Protein AF-A0A2E5ZZT1-F1 (afdb_monomer_lite)

Structure (mmCIF, N/CA/C/O backbone):
data_AF-A0A2E5ZZT1-F1
#
_entry.id   AF-A0A2E5ZZT1-F1
#
loop_
_atom_site.group_PDB
_atom_site.id
_atom_site.type_symbol
_atom_site.label_atom_id
_atom_site.label_alt_id
_atom_site.label_comp_id
_atom_site.label_asym_id
_atom_site.label_entity_id
_atom_site.label_seq_id
_atom_site.pdbx_PDB_ins_code
_atom_site.Cartn_x
_atom_site.Cartn_y
_atom_site.Cartn_z
_atom_site.occupancy
_atom_site.B_iso_or_equiv
_atom_site.auth_seq_id
_atom_site.auth_comp_id
_atom_site.auth_asym_id
_atom_site.auth_atom_id
_atom_site.pdbx_PDB_model_num
ATOM 1 N N . MET A 1 1 ? -58.941 -32.895 62.575 1.00 42.31 1 MET A N 1
ATOM 2 C CA . MET A 1 1 ? -57.736 -33.586 62.075 1.00 42.31 1 MET A CA 1
ATOM 3 C C . MET A 1 1 ? -56.639 -32.541 61.921 1.00 42.31 1 MET A C 1
ATOM 5 O O . MET A 1 1 ? -56.735 -31.670 61.071 1.00 42.31 1 MET A O 1
ATOM 9 N N . THR A 1 2 ? -55.722 -32.555 62.885 1.00 38.22 2 THR A N 1
ATOM 10 C CA . THR A 1 2 ? -54.496 -31.753 63.082 1.00 38.22 2 THR A CA 1
ATOM 11 C C . THR A 1 2 ? -53.535 -31.893 61.889 1.00 38.22 2 THR A C 1
ATOM 13 O O . THR A 1 2 ? -53.423 -32.983 61.351 1.00 38.22 2 THR A O 1
ATOM 16 N N . SER A 1 3 ? -52.823 -30.868 61.413 1.00 36.00 3 SER A N 1
ATOM 17 C CA . SER A 1 3 ? -51.722 -30.228 62.137 1.00 36.00 3 SER A CA 1
ATOM 18 C C . SER A 1 3 ? -51.321 -28.895 61.487 1.00 36.00 3 SER A C 1
ATOM 20 O O . SER A 1 3 ? -50.987 -28.839 60.307 1.00 36.00 3 SER A O 1
ATOM 22 N N . ALA A 1 4 ? -51.324 -27.836 62.292 1.00 43.25 4 ALA A N 1
ATOM 23 C CA . ALA A 1 4 ? -50.533 -26.637 62.079 1.00 43.25 4 ALA A CA 1
ATOM 24 C C . ALA A 1 4 ? -49.360 -26.682 63.065 1.00 43.25 4 ALA A C 1
ATOM 26 O O . ALA A 1 4 ? -49.554 -27.131 64.196 1.00 43.25 4 ALA A O 1
ATOM 27 N N . ARG A 1 5 ? -48.231 -26.088 62.653 1.00 48.91 5 ARG A N 1
ATOM 28 C CA . ARG A 1 5 ? -47.072 -25.614 63.439 1.00 48.91 5 ARG A CA 1
ATOM 29 C C . ARG A 1 5 ? -45.764 -26.362 63.179 1.00 48.91 5 ARG A C 1
ATOM 31 O O . ARG A 1 5 ? -45.709 -27.584 63.217 1.00 48.91 5 ARG A O 1
ATOM 38 N N . THR A 1 6 ? -44.715 -25.541 63.063 1.00 42.75 6 THR A N 1
ATOM 39 C CA . THR A 1 6 ? -43.285 -25.883 63.139 1.00 42.75 6 THR A CA 1
ATOM 40 C C . THR A 1 6 ? -42.759 -26.439 61.816 1.00 42.75 6 THR A C 1
ATOM 42 O O . THR A 1 6 ? -42.923 -27.608 61.521 1.00 42.75 6 THR A O 1
ATOM 45 N N . ILE A 1 7 ? -42.192 -25.633 60.919 1.00 49.12 7 ILE A N 1
ATOM 46 C CA . ILE A 1 7 ? -40.823 -25.117 61.036 1.00 49.12 7 ILE A CA 1
ATOM 47 C C . ILE A 1 7 ? -40.779 -23.707 60.430 1.00 49.12 7 ILE A C 1
ATOM 49 O O . ILE A 1 7 ? -40.735 -23.515 59.218 1.00 49.12 7 ILE A O 1
ATOM 53 N N . ALA A 1 8 ? -40.817 -22.705 61.305 1.00 45.03 8 ALA A N 1
ATOM 54 C CA . ALA A 1 8 ? -40.094 -21.472 61.050 1.00 45.03 8 ALA A CA 1
ATOM 55 C C . ALA A 1 8 ? -38.591 -21.772 61.193 1.00 45.03 8 ALA A C 1
ATOM 57 O O . ALA A 1 8 ? -38.226 -22.680 61.939 1.00 45.03 8 ALA A O 1
ATOM 58 N N . LEU A 1 9 ? -37.757 -20.933 60.575 1.00 48.47 9 LEU A N 1
ATOM 59 C CA . LEU A 1 9 ? -36.314 -20.797 60.816 1.00 48.47 9 LEU A CA 1
ATOM 60 C C . LEU A 1 9 ? -35.367 -21.703 59.995 1.00 48.47 9 LEU A C 1
ATOM 62 O O . LEU A 1 9 ? -34.734 -22.608 60.520 1.00 48.47 9 LEU A O 1
ATOM 66 N N . CYS A 1 10 ? -35.145 -21.342 58.728 1.00 37.38 10 CYS A N 1
ATOM 67 C CA . CYS A 1 10 ? -33.820 -21.466 58.111 1.00 37.38 10 CYS A CA 1
ATOM 68 C C . CYS A 1 10 ? -33.544 -20.223 57.254 1.00 37.38 10 CYS A C 1
ATOM 70 O O . CYS A 1 10 ? -34.021 -20.100 56.135 1.00 37.38 10 CYS A O 1
ATOM 72 N N . CYS A 1 11 ? -32.781 -19.309 57.851 1.00 37.28 11 CYS A N 1
ATOM 73 C CA . CYS A 1 11 ? -31.820 -18.425 57.197 1.00 37.28 11 CYS A CA 1
ATOM 74 C C . CYS A 1 11 ? -32.332 -17.505 56.079 1.00 37.28 11 CYS A C 1
ATOM 76 O O . CYS A 1 11 ? -32.390 -17.849 54.904 1.00 37.28 11 CYS A O 1
ATOM 78 N N . ALA A 1 12 ? -32.548 -16.252 56.478 1.00 51.75 12 ALA A N 1
ATOM 79 C CA . ALA A 1 12 ? -32.344 -15.089 55.634 1.00 51.75 12 ALA A CA 1
ATOM 80 C C . ALA A 1 12 ? -31.050 -15.214 54.810 1.00 51.75 12 ALA A C 1
ATOM 82 O O . ALA A 1 12 ? -29.955 -15.231 55.370 1.00 51.75 12 ALA A O 1
ATOM 83 N N . ALA A 1 13 ? -31.180 -15.250 53.488 1.00 48.78 13 ALA A N 1
ATOM 84 C CA . ALA A 1 13 ? -30.123 -14.859 52.573 1.00 48.78 13 ALA A CA 1
ATOM 85 C C . ALA A 1 13 ? -30.766 -14.373 51.268 1.00 48.78 13 ALA A C 1
ATOM 87 O O . ALA A 1 13 ? -31.400 -15.155 50.574 1.00 48.78 13 ALA A O 1
ATOM 88 N N . LEU A 1 14 ? -30.643 -13.061 51.035 1.00 52.34 14 LEU A N 1
ATOM 89 C CA . LEU A 1 14 ? -30.553 -12.349 49.753 1.00 52.34 14 LEU A CA 1
ATOM 90 C C . LEU A 1 14 ? -31.263 -13.011 48.550 1.00 52.34 14 LEU A C 1
ATOM 92 O O . LEU A 1 14 ? -30.878 -14.079 48.100 1.00 52.34 14 LEU A O 1
ATOM 96 N N . LEU A 1 15 ? -32.246 -12.370 47.916 1.00 48.34 15 LEU A N 1
ATOM 97 C CA . LEU A 1 15 ? -31.964 -11.366 46.883 1.00 48.34 15 LEU A CA 1
ATOM 98 C C . LEU A 1 15 ? -33.205 -10.490 46.641 1.00 48.34 15 LEU A C 1
ATOM 100 O O . LEU A 1 15 ? -34.186 -10.918 46.037 1.00 48.34 15 LEU A O 1
ATOM 104 N N . ILE A 1 16 ? -33.140 -9.242 47.100 1.00 56.09 16 ILE A N 1
ATOM 105 C CA . ILE A 1 16 ? -33.965 -8.151 46.578 1.00 56.09 16 ILE A CA 1
ATOM 106 C C . ILE A 1 16 ? -33.194 -7.555 45.395 1.00 56.09 16 ILE A C 1
ATOM 108 O O . ILE A 1 16 ? -31.991 -7.341 45.508 1.00 56.09 16 ILE A O 1
ATOM 112 N N . ALA A 1 17 ? -33.924 -7.236 44.327 1.00 53.47 17 ALA A N 1
ATOM 113 C CA . ALA A 1 17 ? -33.558 -6.324 43.243 1.00 53.47 17 ALA A CA 1
ATOM 114 C C . ALA A 1 17 ? -32.390 -6.720 42.323 1.00 53.47 17 ALA A C 1
ATOM 116 O O . ALA A 1 17 ? -31.223 -6.519 42.636 1.00 53.47 17 ALA A O 1
ATOM 117 N N . ALA A 1 18 ? -32.741 -7.062 41.084 1.00 47.19 18 ALA A N 1
ATOM 118 C CA . ALA A 1 18 ? -32.188 -6.344 39.942 1.00 47.19 18 ALA A CA 1
ATOM 119 C C . ALA A 1 18 ? -33.158 -6.457 38.762 1.00 47.19 18 ALA A C 1
ATOM 121 O O . ALA A 1 18 ? -33.289 -7.505 38.136 1.00 47.19 18 ALA A O 1
ATOM 122 N N . CYS A 1 19 ? -33.846 -5.354 38.480 1.00 49.44 19 CYS A N 1
ATOM 123 C CA . CYS A 1 19 ? -34.331 -5.051 37.146 1.00 49.44 19 CYS A CA 1
ATOM 124 C C . CYS A 1 19 ? -33.143 -5.187 36.182 1.00 49.44 19 CYS A C 1
ATOM 126 O O . CYS A 1 19 ? -32.172 -4.443 36.303 1.00 49.44 19 CYS A O 1
ATOM 128 N N . GLY A 1 20 ? -33.201 -6.154 35.275 1.00 41.69 20 GLY A N 1
ATOM 129 C CA . GLY A 1 20 ? -32.223 -6.338 34.210 1.00 41.69 20 GLY A CA 1
ATOM 130 C C . GLY A 1 20 ? -32.931 -6.205 32.874 1.00 41.69 20 GLY A C 1
ATOM 131 O O . GLY A 1 20 ? -33.358 -7.204 32.320 1.00 41.69 20 GLY A O 1
ATOM 132 N N . SER A 1 21 ? -33.115 -4.954 32.461 1.00 47.31 21 SER A N 1
ATOM 133 C CA . SER A 1 21 ? -33.320 -4.460 31.096 1.00 47.31 21 SER A CA 1
ATOM 134 C C . SER A 1 21 ? -33.990 -5.408 30.089 1.00 47.31 21 SER A C 1
ATOM 136 O O . SER A 1 21 ? -33.317 -6.197 29.429 1.00 47.31 21 SER A O 1
ATOM 138 N N . ASP A 1 22 ? -35.287 -5.207 29.845 1.00 45.16 22 ASP A N 1
ATOM 139 C CA . ASP A 1 22 ? -35.814 -5.337 28.485 1.00 45.16 22 ASP A CA 1
ATOM 140 C C . ASP A 1 22 ? -35.052 -4.324 27.616 1.00 45.16 22 ASP A C 1
ATOM 142 O O . ASP A 1 22 ? -35.397 -3.141 27.549 1.00 45.16 22 ASP A O 1
ATOM 146 N N . GLU A 1 23 ? -33.939 -4.754 27.022 1.00 50.62 23 GLU A N 1
ATOM 147 C CA . GLU A 1 23 ? -33.249 -3.991 25.992 1.00 50.62 23 GLU A CA 1
ATOM 148 C C . GLU A 1 23 ? -34.164 -3.990 24.770 1.00 50.62 23 GLU A C 1
ATOM 150 O O . GLU A 1 23 ? -34.151 -4.897 23.938 1.00 50.62 23 GLU A O 1
ATOM 155 N N . ALA A 1 24 ? -35.039 -2.986 24.711 1.00 51.22 24 ALA A 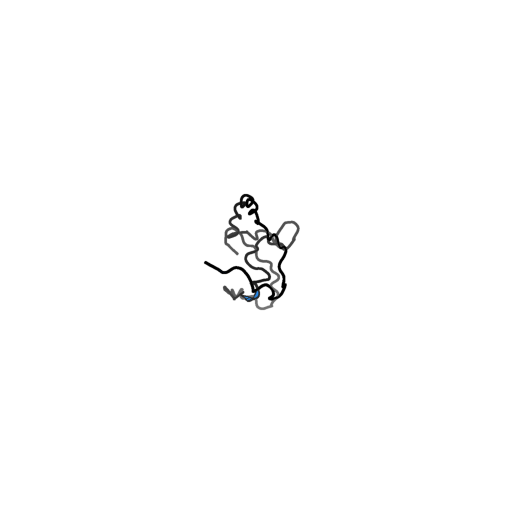N 1
ATOM 156 C CA . ALA A 1 24 ? -35.754 -2.641 23.503 1.00 51.22 24 ALA A CA 1
ATOM 157 C C . ALA A 1 24 ? -34.698 -2.432 22.415 1.00 51.22 24 ALA A C 1
ATOM 159 O O . ALA A 1 24 ? -33.987 -1.425 22.418 1.00 51.22 24 ALA A O 1
ATOM 160 N N . ALA A 1 25 ? -34.565 -3.426 21.535 1.00 56.47 25 ALA A N 1
ATOM 161 C CA . ALA A 1 25 ? -33.686 -3.375 20.386 1.00 56.47 25 ALA A CA 1
ATOM 162 C C . ALA A 1 25 ? -33.933 -2.049 19.664 1.00 56.47 25 ALA A C 1
ATOM 164 O O . ALA A 1 25 ? -35.030 -1.796 19.158 1.00 56.47 25 ALA A O 1
ATOM 165 N N . SER A 1 26 ? -32.923 -1.178 19.684 1.00 58.88 26 SER A N 1
ATOM 166 C CA . SER A 1 26 ? -32.955 0.074 18.941 1.00 58.88 26 SER A CA 1
ATOM 167 C C . SER A 1 26 ? -33.287 -0.265 17.487 1.00 58.88 26 SER A C 1
ATOM 169 O O . SER A 1 26 ? -32.664 -1.187 16.946 1.00 58.88 26 SER A O 1
ATOM 171 N N . PRO A 1 27 ? -34.263 0.399 16.840 1.00 56.75 27 PRO A N 1
ATOM 172 C CA . PRO A 1 27 ? -34.509 0.162 15.429 1.00 56.75 27 PRO A CA 1
ATOM 173 C C . PRO A 1 27 ? -33.206 0.463 14.695 1.00 56.75 27 PRO A C 1
ATOM 175 O O . PRO A 1 27 ? -32.736 1.603 14.693 1.00 56.75 27 PRO A O 1
ATOM 178 N N . ALA A 1 28 ? -32.593 -0.582 14.132 1.00 64.25 28 ALA A N 1
ATOM 179 C CA . ALA A 1 28 ? -31.400 -0.444 13.323 1.00 64.25 28 ALA A CA 1
ATOM 180 C C . ALA A 1 28 ? -31.696 0.621 12.266 1.00 64.25 28 ALA A C 1
ATOM 182 O O . ALA A 1 28 ? -32.660 0.500 11.503 1.00 64.25 28 ALA A O 1
ATOM 183 N N . ALA A 1 29 ? -30.901 1.693 12.273 1.00 66.31 29 ALA A N 1
ATOM 184 C CA . ALA A 1 29 ? -30.938 2.686 11.215 1.00 66.31 29 ALA A CA 1
ATOM 185 C C . ALA A 1 29 ? -30.856 1.953 9.865 1.00 66.31 29 ALA A C 1
ATOM 187 O O . ALA A 1 29 ? -30.179 0.921 9.790 1.00 66.31 29 ALA A O 1
ATOM 188 N N . PRO A 1 30 ? -31.541 2.436 8.811 1.00 60.66 30 PRO A N 1
ATOM 189 C CA . PRO A 1 30 ? -31.444 1.812 7.501 1.00 60.66 30 PRO A CA 1
ATOM 190 C C . PRO A 1 30 ? -29.964 1.675 7.151 1.00 60.66 30 PRO A C 1
ATOM 192 O O . PRO A 1 30 ? -29.245 2.674 7.104 1.00 60.66 30 PRO A O 1
ATOM 195 N N . ALA A 1 31 ? -29.506 0.433 6.981 1.00 62.88 31 ALA A N 1
ATOM 196 C CA . ALA A 1 31 ? -28.152 0.165 6.541 1.00 62.88 31 ALA A CA 1
ATOM 197 C C . ALA A 1 31 ? -28.011 0.834 5.175 1.00 62.88 31 ALA A C 1
ATOM 199 O O . ALA A 1 31 ? -28.614 0.399 4.191 1.00 62.88 31 ALA A O 1
ATOM 200 N N . THR A 1 32 ? -27.276 1.943 5.128 1.00 54.50 32 THR A N 1
ATOM 201 C CA . THR A 1 32 ? -26.841 2.522 3.863 1.00 54.50 32 THR A CA 1
ATOM 202 C C . THR A 1 32 ? -26.167 1.401 3.084 1.00 54.50 32 THR A C 1
ATOM 204 O O . THR A 1 32 ? -25.326 0.717 3.681 1.00 54.50 32 THR A O 1
ATOM 207 N N . PRO A 1 33 ? -26.519 1.174 1.805 1.00 59.00 33 PRO A N 1
ATOM 208 C CA . PRO A 1 33 ? -25.795 0.220 0.984 1.00 59.00 33 PRO A CA 1
ATOM 209 C C . PRO A 1 33 ? -24.311 0.544 1.116 1.00 59.00 33 PRO A C 1
ATOM 211 O O . PRO A 1 33 ? -23.902 1.666 0.811 1.00 59.00 33 PRO A O 1
ATOM 214 N N . VAL A 1 34 ? -23.529 -0.394 1.657 1.00 58.41 34 VAL A N 1
ATOM 215 C CA . VAL A 1 34 ? -22.074 -0.270 1.623 1.00 58.41 34 VAL A CA 1
ATOM 216 C C . VAL A 1 34 ? -21.756 -0.192 0.133 1.00 58.41 34 VAL A C 1
ATOM 218 O O . VAL A 1 34 ? -22.160 -1.109 -0.590 1.00 58.41 34 VAL A O 1
ATOM 221 N N . PRO A 1 35 ? -21.169 0.914 -0.363 1.00 56.12 35 PRO A N 1
ATOM 222 C CA . PRO A 1 35 ? -20.799 0.995 -1.766 1.00 56.12 35 PRO A CA 1
ATOM 223 C C . PRO A 1 35 ? -19.976 -0.243 -2.105 1.00 56.12 35 PRO A C 1
ATOM 225 O O . PRO A 1 35 ? -19.256 -0.752 -1.245 1.00 56.12 35 PRO A O 1
ATOM 228 N N . ASP A 1 36 ? -20.114 -0.753 -3.325 1.00 60.47 36 ASP A N 1
ATOM 229 C CA . ASP A 1 36 ? -19.290 -1.858 -3.795 1.00 60.47 36 ASP A CA 1
ATOM 230 C C . ASP A 1 36 ? -17.824 -1.392 -3.833 1.00 60.47 36 ASP A C 1
ATOM 232 O O . ASP A 1 36 ? -17.333 -0.854 -4.822 1.00 60.47 36 ASP A O 1
ATOM 236 N N . LEU A 1 37 ? -17.143 -1.513 -2.690 1.00 56.97 37 LEU A N 1
ATOM 237 C CA . LEU A 1 37 ? -15.750 -1.130 -2.482 1.00 56.97 37 LEU A CA 1
ATOM 238 C C . LEU A 1 37 ? -14.796 -2.084 -3.208 1.00 56.97 37 LEU A C 1
ATOM 240 O O . LEU A 1 37 ? -13.584 -1.902 -3.118 1.00 56.97 37 LEU A O 1
ATOM 244 N N . ALA A 1 38 ? -15.315 -3.096 -3.914 1.00 59.62 38 ALA A N 1
ATOM 245 C CA . ALA A 1 38 ? -14.502 -4.081 -4.607 1.00 59.62 38 ALA A CA 1
ATOM 246 C C . ALA A 1 38 ? -13.577 -3.457 -5.665 1.00 59.62 38 ALA A C 1
ATOM 248 O O . ALA A 1 38 ? -12.589 -4.088 -6.022 1.00 59.62 38 ALA A O 1
ATOM 249 N N . ASN A 1 39 ? -13.845 -2.228 -6.129 1.00 66.25 39 ASN A N 1
ATOM 250 C CA . ASN A 1 39 ? -13.001 -1.521 -7.096 1.00 66.25 39 ASN A CA 1
ATOM 251 C C . ASN A 1 39 ? -12.883 -0.018 -6.783 1.00 66.25 39 ASN A C 1
ATOM 253 O O . ASN A 1 39 ? -13.354 0.825 -7.544 1.00 66.25 39 ASN A O 1
ATOM 257 N N . VAL A 1 40 ? -12.264 0.336 -5.652 1.00 85.12 40 VAL A N 1
ATOM 258 C CA . VAL A 1 40 ? -11.809 1.722 -5.441 1.00 85.12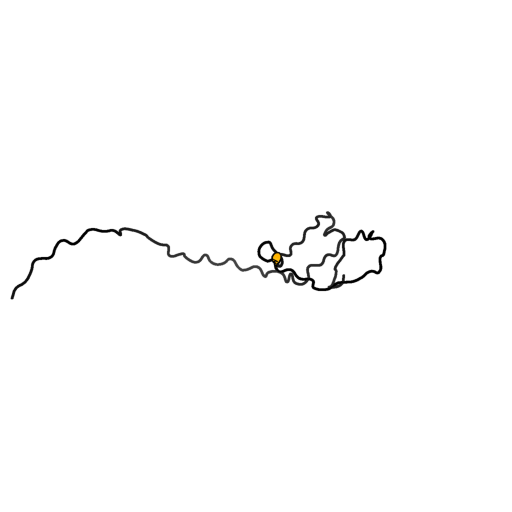 40 VAL A CA 1
ATOM 259 C C . VAL A 1 40 ? -10.523 1.938 -6.239 1.00 85.12 40 VAL A C 1
ATOM 261 O O . VAL A 1 40 ? -9.488 1.357 -5.916 1.00 85.12 40 VAL A O 1
ATOM 264 N N . ASP A 1 41 ? -10.597 2.773 -7.276 1.00 91.25 41 ASP A N 1
ATOM 265 C CA . ASP A 1 41 ? -9.440 3.160 -8.084 1.00 91.25 41 ASP A CA 1
ATOM 266 C C . ASP A 1 41 ? -8.413 3.963 -7.266 1.00 91.25 41 ASP A C 1
ATOM 268 O O . ASP A 1 41 ? -8.755 4.763 -6.393 1.00 91.25 41 ASP A O 1
ATOM 272 N N . TRP A 1 42 ? -7.138 3.808 -7.623 1.00 94.00 42 TRP A N 1
ATOM 273 C CA . TRP A 1 42 ? -6.030 4.659 -7.186 1.00 94.00 42 TRP A CA 1
ATOM 274 C C . TRP A 1 42 ? -5.503 5.432 -8.399 1.00 94.00 42 TRP A C 1
ATOM 276 O O . TRP A 1 42 ? -4.394 5.213 -8.887 1.00 94.00 42 TRP A O 1
ATOM 286 N N . SER A 1 43 ? -6.351 6.290 -8.964 1.00 92.25 43 SER A N 1
ATOM 287 C CA . SER A 1 43 ? -6.122 6.874 -10.292 1.00 92.25 43 SER A CA 1
ATOM 288 C C . SER A 1 43 ? -5.127 8.037 -10.314 1.00 92.25 43 SER A C 1
ATOM 290 O O . SER A 1 43 ? -4.693 8.451 -11.389 1.00 92.25 43 SER A O 1
ATOM 292 N N . THR A 1 44 ? -4.795 8.595 -9.149 1.00 93.38 44 THR A N 1
ATOM 293 C CA . THR A 1 44 ? -3.954 9.789 -9.015 1.00 93.38 44 THR A CA 1
ATOM 294 C C . THR A 1 44 ? -2.674 9.443 -8.270 1.00 93.38 44 THR A C 1
ATOM 296 O O . THR A 1 44 ? -2.694 8.747 -7.255 1.00 93.38 44 THR A O 1
ATOM 299 N N . TYR A 1 45 ? -1.543 9.959 -8.757 1.00 92.69 45 TYR A N 1
ATOM 300 C CA . TYR A 1 45 ? -0.262 9.821 -8.069 1.00 92.69 45 TYR A CA 1
ATOM 301 C C . TYR A 1 45 ? -0.383 10.359 -6.634 1.00 92.69 45 TYR A C 1
ATOM 303 O O . TYR A 1 45 ? -0.739 11.521 -6.447 1.00 92.69 45 TYR A O 1
ATOM 311 N N . LEU A 1 46 ? -0.065 9.520 -5.641 1.00 94.12 46 LEU A N 1
ATOM 312 C CA . LEU A 1 46 ? -0.173 9.815 -4.200 1.00 94.12 46 LEU A CA 1
ATOM 313 C C . LEU A 1 46 ? -1.607 9.923 -3.631 1.00 94.12 46 LEU A C 1
ATOM 315 O O . LEU A 1 46 ? -1.805 10.488 -2.552 1.00 94.12 46 LEU A O 1
ATOM 319 N N . GLY A 1 47 ? -2.596 9.335 -4.308 1.00 92.31 47 GLY A N 1
ATOM 320 C CA . GLY A 1 47 ? -3.951 9.112 -3.784 1.00 92.31 47 GLY A CA 1
ATOM 321 C C . GLY A 1 47 ? -4.986 10.118 -4.283 1.00 92.31 47 GLY A C 1
ATOM 322 O O . GLY A 1 47 ? -5.961 9.727 -4.914 1.00 92.31 47 GLY A O 1
ATOM 323 N N . ASP A 1 48 ? -4.766 11.414 -4.063 1.00 92.56 48 ASP A N 1
ATOM 324 C CA . ASP A 1 48 ? -5.659 12.492 -4.513 1.00 92.56 48 ASP A CA 1
ATOM 325 C C . ASP A 1 48 ? -4.875 13.754 -4.917 1.00 92.56 48 ASP A C 1
ATOM 327 O O . ASP A 1 48 ? -3.648 13.800 -4.818 1.00 92.56 48 ASP A O 1
ATOM 331 N N . GLU A 1 49 ? -5.571 14.794 -5.391 1.00 92.12 49 GLU A N 1
ATOM 332 C CA . GLU A 1 49 ? -4.949 16.074 -5.778 1.00 92.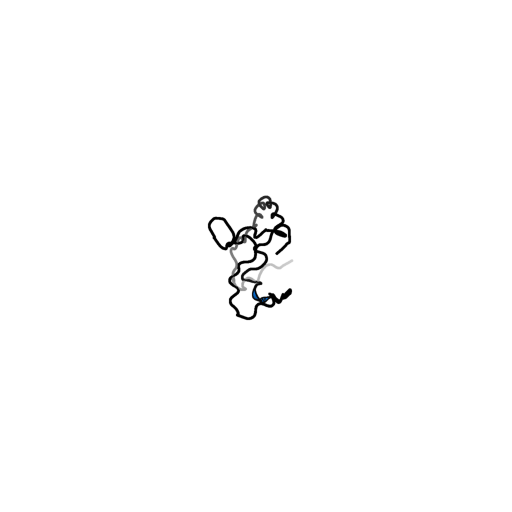12 49 GLU A CA 1
ATOM 333 C C . GLU A 1 49 ? -4.164 16.731 -4.628 1.00 92.12 49 GLU A C 1
ATOM 335 O O . GLU A 1 49 ? -3.167 17.418 -4.862 1.00 92.12 49 GLU A O 1
ATOM 340 N N . GLY A 1 50 ? -4.589 16.486 -3.385 1.00 95.19 50 GLY A N 1
ATOM 341 C CA . GLY A 1 50 ? -3.930 16.943 -2.166 1.00 95.19 50 GLY A CA 1
ATOM 342 C C . GLY A 1 50 ? -2.767 16.057 -1.714 1.00 95.19 50 GLY A C 1
ATOM 343 O O . GLY A 1 50 ? -2.066 16.431 -0.775 1.00 95.19 50 GLY A O 1
ATOM 344 N N . ARG A 1 51 ? -2.527 14.921 -2.384 1.00 94.44 51 ARG A N 1
ATOM 345 C CA . ARG A 1 51 ? -1.511 13.919 -2.032 1.00 94.44 51 ARG A CA 1
ATOM 346 C C . ARG A 1 51 ? -1.692 13.408 -0.604 1.00 94.44 51 ARG A C 1
ATOM 348 O O . ARG A 1 51 ? -0.736 13.351 0.168 1.00 94.44 51 ARG A O 1
ATOM 355 N N . SER A 1 52 ? -2.919 13.058 -0.231 1.00 95.12 52 SER A N 1
ATOM 356 C CA . SER A 1 52 ? -3.219 12.585 1.127 1.00 95.12 52 SER A CA 1
ATOM 357 C C . SER A 1 52 ? -2.640 11.209 1.467 1.00 95.12 52 SER A C 1
ATOM 359 O O . SER A 1 52 ? -2.485 10.896 2.647 1.00 95.12 52 SER A O 1
ATOM 361 N N . HIS A 1 53 ? -2.352 10.379 0.456 1.00 94.56 53 HIS A N 1
ATOM 362 C CA . HIS A 1 53 ? -2.035 8.955 0.611 1.00 94.56 53 HIS A CA 1
ATOM 363 C C . HIS A 1 53 ? -3.130 8.170 1.369 1.00 94.56 53 HIS A C 1
ATOM 365 O O . HIS A 1 53 ? -2.849 7.133 1.974 1.00 94.56 53 HIS A O 1
ATOM 371 N N . PHE A 1 54 ? -4.376 8.650 1.361 1.00 94.38 54 PHE A N 1
ATOM 372 C CA . PHE A 1 54 ? -5.483 8.044 2.093 1.00 94.38 54 PHE A CA 1
ATOM 373 C C . PHE A 1 54 ? -6.307 7.097 1.208 1.00 94.38 54 PHE A C 1
ATOM 375 O O . PHE A 1 54 ? -6.646 7.430 0.077 1.00 94.38 54 PHE A O 1
ATOM 382 N N . SER A 1 55 ? -6.680 5.935 1.753 1.00 92.75 55 SER A N 1
ATOM 383 C CA . SER A 1 55 ? -7.657 5.017 1.154 1.00 92.75 55 SER A CA 1
ATOM 384 C C . SER A 1 55 ? -8.848 4.833 2.099 1.00 92.75 55 SER A C 1
ATOM 386 O O . SER A 1 55 ? -8.630 4.595 3.289 1.00 92.75 55 SER A O 1
ATOM 388 N N . PRO A 1 56 ? -10.099 4.885 1.602 1.00 90.75 56 PRO A N 1
ATOM 389 C CA . PRO A 1 56 ? -11.284 4.595 2.406 1.00 90.75 56 PRO A CA 1
ATOM 390 C C . PRO A 1 56 ? -11.538 3.088 2.601 1.00 90.75 56 PRO A C 1
ATOM 392 O O . PRO A 1 56 ? -12.496 2.724 3.281 1.00 90.75 56 PRO A O 1
ATOM 395 N N . LEU A 1 57 ? -10.736 2.203 1.994 1.00 92.81 57 LEU A N 1
ATOM 396 C CA . LEU A 1 57 ? -10.904 0.751 2.098 1.00 92.81 57 LEU A CA 1
ATOM 397 C C . LEU A 1 57 ? -10.621 0.251 3.522 1.00 92.81 57 LEU A C 1
ATOM 399 O O . LEU A 1 57 ? -9.617 0.609 4.132 1.00 92.81 57 LEU A O 1
ATOM 403 N N . THR A 1 58 ? -11.483 -0.631 4.031 1.00 93.81 58 THR A N 1
ATOM 404 C CA . THR A 1 58 ? -11.419 -1.141 5.417 1.00 93.81 58 THR A CA 1
ATOM 405 C C . THR A 1 58 ? -11.318 -2.664 5.522 1.00 93.81 58 THR A C 1
ATOM 407 O O . THR A 1 58 ? -11.295 -3.205 6.630 1.00 93.81 58 THR A O 1
ATOM 410 N N . GLN A 1 59 ? -11.243 -3.370 4.384 1.00 93.94 59 GLN A N 1
ATOM 411 C CA . GLN A 1 59 ? -11.147 -4.834 4.346 1.00 93.94 59 GLN A CA 1
ATOM 412 C C . GLN A 1 59 ? -9.940 -5.344 5.146 1.00 93.94 59 GLN A C 1
ATOM 414 O O . GLN A 1 59 ? -10.065 -6.308 5.899 1.00 93.94 59 GLN A O 1
ATOM 419 N N . ILE A 1 60 ? -8.795 -4.669 5.010 1.00 95.75 60 ILE A N 1
ATOM 420 C CA . ILE A 1 60 ? -7.603 -4.887 5.834 1.00 95.75 60 ILE A CA 1
ATOM 421 C C . ILE A 1 60 ? -7.627 -3.870 6.977 1.00 95.75 60 ILE A C 1
ATOM 423 O O . ILE A 1 60 ? -7.759 -2.667 6.752 1.00 95.75 60 ILE A O 1
ATOM 427 N N . ASN A 1 61 ? -7.495 -4.348 8.208 1.00 97.56 61 ASN A N 1
ATOM 428 C CA . ASN A 1 61 ? -7.578 -3.546 9.422 1.00 97.56 61 ASN A CA 1
ATOM 429 C C . ASN A 1 61 ? -6.703 -4.136 10.546 1.00 97.56 61 ASN A C 1
ATOM 431 O O . ASN A 1 61 ? -5.981 -5.114 10.357 1.00 97.56 61 ASN A O 1
ATOM 435 N N . ARG A 1 62 ? -6.737 -3.513 11.731 1.00 98.38 62 ARG A N 1
ATOM 436 C CA . ARG A 1 62 ? -5.854 -3.862 12.861 1.00 98.38 62 ARG A CA 1
ATOM 437 C C . ARG A 1 62 ? -6.037 -5.290 13.369 1.00 98.38 62 ARG A C 1
ATOM 439 O O . ARG A 1 62 ? -5.083 -5.850 13.897 1.00 98.38 62 ARG A O 1
ATOM 446 N N . ASP A 1 63 ? -7.220 -5.860 13.185 1.00 98.56 63 ASP A N 1
ATOM 447 C CA . ASP A 1 63 ? -7.558 -7.173 13.726 1.00 98.56 63 ASP A CA 1
ATOM 448 C C . ASP A 1 63 ? -7.124 -8.306 12.785 1.00 98.56 63 ASP A C 1
ATOM 450 O O . ASP A 1 63 ? -6.903 -9.426 13.241 1.00 98.56 63 ASP A O 1
ATOM 454 N N . ASN A 1 64 ? -6.968 -8.024 11.481 1.00 98.25 64 ASN A N 1
ATOM 455 C CA . ASN A 1 64 ? -6.674 -9.039 10.462 1.00 98.25 64 ASN A CA 1
ATOM 456 C C . ASN A 1 64 ? -5.382 -8.815 9.656 1.00 98.25 64 ASN A C 1
ATOM 458 O O . ASN A 1 64 ? -4.997 -9.693 8.888 1.00 98.25 64 ASN A O 1
ATOM 462 N N . VAL A 1 65 ? -4.667 -7.698 9.837 1.00 98.38 65 VAL A N 1
ATOM 463 C CA . VAL A 1 65 ? -3.428 -7.398 9.084 1.00 98.38 65 VAL A CA 1
ATOM 464 C C . VAL A 1 65 ? -2.357 -8.490 9.211 1.00 98.38 65 VAL A C 1
ATOM 466 O O . VAL A 1 65 ? -1.551 -8.687 8.307 1.00 98.38 65 VAL A O 1
ATOM 469 N N . THR A 1 66 ? -2.366 -9.240 10.312 1.00 98.62 66 THR A N 1
ATOM 470 C CA . THR A 1 66 ? -1.448 -10.361 10.562 1.00 98.62 66 THR A CA 1
ATOM 471 C C . THR A 1 66 ? -1.689 -11.571 9.659 1.00 98.62 66 THR A C 1
ATOM 473 O O . THR A 1 66 ? -0.856 -12.471 9.633 1.00 98.62 66 THR A O 1
ATOM 476 N N . GLN A 1 67 ? -2.800 -11.602 8.922 1.00 98.50 67 GLN A N 1
ATOM 477 C CA . GLN A 1 67 ? -3.176 -12.679 8.005 1.00 98.50 67 GLN A CA 1
ATOM 478 C C . GLN A 1 67 ? -2.765 -12.395 6.550 1.00 98.50 67 GLN A C 1
ATOM 480 O O . GLN A 1 67 ? -3.111 -13.168 5.663 1.00 98.50 67 GLN A O 1
ATOM 485 N N . LEU A 1 68 ? -2.082 -11.276 6.278 1.00 98.38 68 LEU A N 1
ATOM 486 C CA . LEU A 1 68 ? -1.649 -10.930 4.926 1.00 98.38 68 LEU A CA 1
ATOM 487 C C . LEU A 1 68 ? -0.594 -11.903 4.395 1.00 98.38 68 LEU A C 1
ATOM 489 O O . LEU A 1 68 ? 0.419 -12.166 5.041 1.00 98.38 68 LEU A O 1
ATOM 493 N N . GLU A 1 69 ? -0.806 -12.354 3.163 1.00 98.31 69 GLU A N 1
ATOM 494 C CA . GLU A 1 69 ? 0.108 -13.215 2.419 1.00 98.31 69 GLU A CA 1
ATOM 495 C C . GLU A 1 69 ? 0.465 -12.580 1.068 1.00 98.31 69 GLU A C 1
ATOM 497 O O . GLU A 1 69 ? -0.247 -11.714 0.550 1.00 98.31 69 GLU A O 1
ATOM 502 N N . LEU A 1 70 ? 1.585 -13.009 0.481 1.00 97.69 70 LEU A N 1
ATOM 503 C CA . LEU A 1 70 ? 1.981 -12.574 -0.857 1.00 97.69 70 LEU A CA 1
ATOM 504 C C . LEU A 1 70 ? 0.985 -13.107 -1.896 1.00 97.69 70 LEU A C 1
ATOM 506 O O . LEU A 1 70 ? 0.933 -14.309 -2.139 1.00 97.69 70 LEU A O 1
ATOM 510 N N . ALA A 1 71 ? 0.255 -12.208 -2.559 1.00 97.19 71 ALA A N 1
ATOM 511 C CA . ALA A 1 71 ? -0.676 -12.589 -3.622 1.00 97.19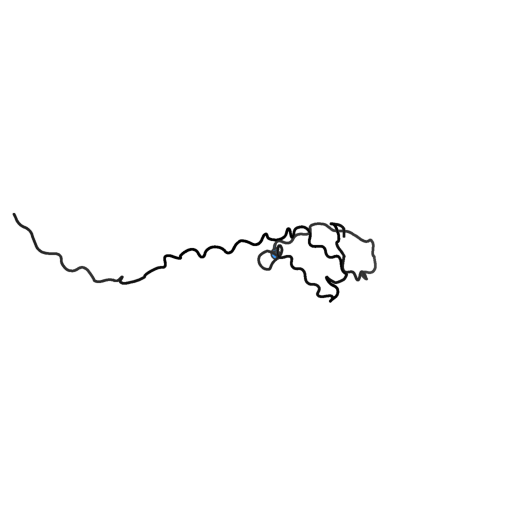 71 ALA A CA 1
ATOM 512 C C . ALA A 1 71 ? 0.037 -12.893 -4.954 1.00 97.19 71 ALA A C 1
ATOM 514 O O . ALA A 1 71 ? -0.299 -13.859 -5.635 1.00 97.19 71 ALA A O 1
ATOM 515 N N . TRP A 1 72 ? 1.010 -12.063 -5.338 1.00 97.38 72 TRP A N 1
ATOM 516 C CA . TRP A 1 72 ? 1.817 -12.208 -6.555 1.00 97.38 72 TRP A CA 1
ATOM 517 C C . TRP A 1 72 ? 3.044 -11.283 -6.498 1.00 97.38 72 TRP A C 1
ATOM 519 O O . TRP A 1 72 ? 3.112 -10.379 -5.667 1.00 97.38 72 TRP A O 1
ATOM 529 N N . SER A 1 73 ? 4.016 -11.506 -7.386 1.00 95.25 73 SER A N 1
ATOM 530 C CA . SER A 1 73 ? 5.212 -10.669 -7.545 1.00 95.25 73 SER A CA 1
ATOM 531 C C . SER A 1 73 ? 5.512 -10.437 -9.029 1.00 95.25 73 SER A C 1
ATOM 533 O O . SER A 1 73 ? 5.244 -11.313 -9.853 1.00 95.25 73 SER A O 1
ATOM 535 N N . TYR A 1 74 ? 6.063 -9.266 -9.359 1.00 92.56 74 TYR A N 1
ATOM 536 C CA . TYR A 1 74 ? 6.515 -8.899 -10.702 1.00 92.56 74 TYR A CA 1
ATOM 537 C C . TYR A 1 74 ? 7.937 -8.332 -10.643 1.00 92.56 74 TYR A C 1
ATOM 539 O O . TYR A 1 74 ? 8.206 -7.401 -9.883 1.00 92.56 74 TYR A O 1
ATOM 547 N N . ASP A 1 75 ? 8.832 -8.883 -11.462 1.00 92.06 75 ASP A N 1
ATOM 548 C CA . ASP A 1 75 ? 10.195 -8.385 -11.639 1.00 92.06 75 ASP A CA 1
ATOM 549 C C . ASP A 1 75 ? 10.226 -7.391 -12.809 1.00 92.06 75 ASP A C 1
ATOM 551 O O . ASP A 1 75 ? 9.969 -7.754 -13.958 1.00 92.06 75 ASP A O 1
ATOM 555 N N . SER A 1 76 ? 10.528 -6.126 -12.514 1.00 89.81 76 SER A N 1
ATOM 556 C CA . SER A 1 76 ? 10.631 -5.070 -13.526 1.00 89.81 76 SER A CA 1
ATOM 557 C C . SER A 1 76 ? 11.923 -5.136 -14.348 1.00 89.81 76 SER A C 1
ATOM 559 O O . SER A 1 76 ? 12.040 -4.427 -15.349 1.00 89.81 76 SER A O 1
ATOM 561 N N . GLY A 1 77 ? 12.902 -5.951 -13.938 1.00 91.62 77 GLY A N 1
ATOM 562 C CA . GLY A 1 77 ? 14.237 -6.022 -14.530 1.00 91.62 77 GLY A CA 1
ATOM 563 C C . GLY A 1 77 ? 15.137 -4.827 -14.193 1.00 91.62 77 GLY A C 1
ATOM 564 O O . GLY A 1 77 ? 16.238 -4.717 -14.743 1.00 91.62 77 GLY A O 1
ATOM 565 N N . GLU A 1 78 ? 14.688 -3.925 -13.316 1.00 87.75 78 GLU A N 1
ATOM 566 C CA . GLU A 1 78 ? 15.472 -2.793 -12.818 1.00 87.75 78 GLU A CA 1
ATOM 567 C C . GLU A 1 78 ? 16.598 -3.311 -11.902 1.00 87.75 78 GLU A C 1
ATOM 569 O O . GLU A 1 78 ? 16.373 -4.137 -11.021 1.00 87.75 78 GLU A O 1
ATOM 574 N N . LYS A 1 79 ? 17.838 -2.871 -12.144 1.00 82.94 79 LYS 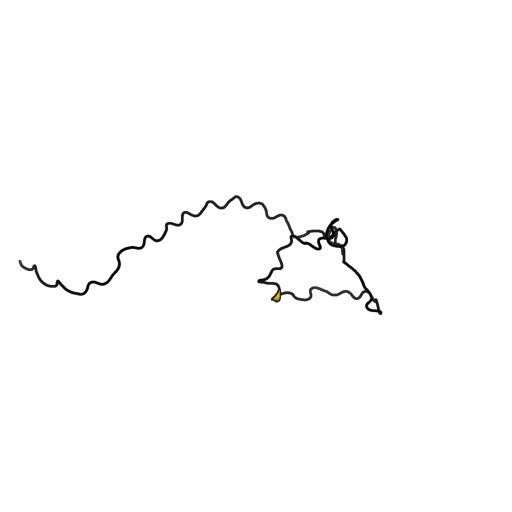A N 1
ATOM 575 C CA . LYS A 1 79 ? 19.045 -3.464 -11.536 1.00 82.94 79 LYS A CA 1
ATOM 576 C C . LYS A 1 79 ? 19.671 -2.625 -10.427 1.00 82.94 79 LYS A C 1
ATOM 578 O O . LYS A 1 79 ? 20.581 -3.105 -9.755 1.00 82.94 79 LYS A O 1
ATOM 583 N N . SER A 1 80 ? 19.264 -1.370 -10.283 1.00 79.75 80 SER A N 1
ATOM 584 C CA . SER A 1 80 ? 19.945 -0.368 -9.462 1.00 79.75 80 SER A CA 1
ATOM 585 C C . SER A 1 80 ? 19.213 -0.015 -8.164 1.00 79.75 80 SER A C 1
ATOM 587 O O . SER A 1 80 ? 19.760 0.720 -7.345 1.00 79.75 80 SER A O 1
ATOM 589 N N . GLY A 1 81 ? 18.019 -0.565 -7.927 1.00 72.44 81 GLY A N 1
ATOM 590 C CA . GLY A 1 81 ? 17.221 -0.333 -6.723 1.00 72.44 81 GLY A CA 1
ATOM 591 C C . GLY A 1 81 ? 16.647 1.083 -6.632 1.00 72.44 81 GLY A C 1
ATOM 592 O O . GLY A 1 81 ? 16.133 1.471 -5.586 1.00 72.44 81 GLY A O 1
ATOM 593 N N . THR A 1 82 ? 16.721 1.872 -7.706 1.00 82.06 82 THR A N 1
ATOM 594 C CA . THR A 1 82 ? 16.314 3.287 -7.724 1.00 82.06 82 THR A CA 1
ATOM 595 C C . THR A 1 82 ? 14.862 3.479 -8.153 1.00 82.06 82 THR A C 1
ATOM 597 O O . THR A 1 82 ? 14.503 4.525 -8.696 1.00 82.06 82 THR A O 1
ATOM 600 N N . MET A 1 83 ? 14.015 2.465 -7.979 1.00 81.50 83 MET A N 1
ATOM 601 C CA . MET A 1 83 ? 12.629 2.527 -8.429 1.00 81.50 83 MET A CA 1
ATOM 602 C C . MET A 1 83 ? 11.788 3.367 -7.460 1.00 81.50 83 MET A C 1
ATOM 604 O O . MET A 1 83 ? 11.139 2.856 -6.552 1.00 81.50 83 MET A O 1
ATOM 608 N N . TYR A 1 84 ? 11.804 4.684 -7.660 1.00 83.94 84 TYR A N 1
ATOM 609 C CA . TYR A 1 84 ? 10.918 5.618 -6.972 1.00 83.94 84 TYR A CA 1
ATOM 610 C C . TYR A 1 84 ? 9.560 5.625 -7.678 1.00 83.94 84 TYR A C 1
ATOM 612 O O . TYR A 1 84 ? 9.395 6.278 -8.707 1.00 83.94 84 TYR A O 1
ATOM 620 N N . THR A 1 85 ? 8.595 4.870 -7.155 1.00 86.06 85 THR A N 1
ATOM 621 C CA . THR A 1 85 ? 7.263 4.760 -7.761 1.00 86.06 85 THR A CA 1
ATOM 622 C C . THR A 1 85 ? 6.150 4.722 -6.718 1.00 86.06 85 THR A C 1
ATOM 624 O O . THR A 1 85 ? 6.330 4.234 -5.603 1.00 86.06 85 THR A O 1
ATOM 627 N N . SER A 1 86 ? 4.987 5.235 -7.109 1.00 91.81 86 SER A N 1
ATOM 628 C CA . SER A 1 86 ? 3.701 5.003 -6.458 1.00 91.81 86 SER A CA 1
ATOM 629 C C . SER A 1 86 ? 2.766 4.508 -7.563 1.00 91.81 86 SER A C 1
ATOM 631 O O . SER A 1 86 ? 2.464 5.294 -8.466 1.00 91.81 86 SER A O 1
ATOM 633 N N . PRO A 1 87 ? 2.388 3.217 -7.567 1.00 92.38 87 PRO A N 1
ATOM 634 C CA . PRO A 1 87 ? 1.562 2.663 -8.632 1.00 92.38 87 PRO A CA 1
ATOM 635 C C . PRO A 1 87 ? 0.204 3.361 -8.726 1.00 92.38 87 PRO A C 1
ATOM 637 O O . PRO A 1 87 ? -0.336 3.809 -7.714 1.00 92.38 87 PRO A O 1
ATOM 640 N N . VAL A 1 88 ? -0.344 3.431 -9.937 1.00 94.31 88 VAL A N 1
ATOM 641 C CA . VAL A 1 88 ? -1.697 3.931 -10.192 1.00 94.31 88 VAL A CA 1
ATOM 642 C C . VAL A 1 88 ? -2.566 2.772 -10.645 1.00 94.31 88 VAL A C 1
ATOM 644 O O . VAL A 1 88 ? -2.122 1.951 -11.433 1.00 94.31 88 VAL A O 1
ATOM 647 N N . VAL A 1 89 ? -3.791 2.692 -10.139 1.00 93.56 89 VAL A N 1
ATOM 648 C CA . VAL A 1 89 ? -4.752 1.661 -10.540 1.00 93.56 89 VAL A CA 1
ATOM 649 C C . VAL A 1 89 ? -6.005 2.334 -11.061 1.00 93.56 89 VAL A C 1
ATOM 651 O O . VAL A 1 89 ? -6.568 3.191 -10.378 1.00 93.56 89 VAL A O 1
ATOM 654 N N . ARG A 1 90 ? -6.439 1.949 -12.261 1.00 91.62 90 ARG A N 1
ATOM 655 C CA . ARG A 1 90 ? -7.688 2.429 -12.854 1.00 91.62 90 ARG A CA 1
ATOM 656 C C . ARG A 1 90 ? -8.352 1.347 -13.687 1.00 91.62 90 ARG A C 1
ATOM 658 O O . A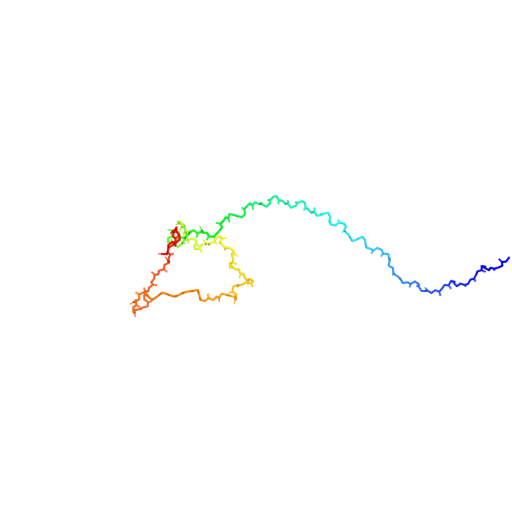RG A 1 90 ? -7.678 0.684 -14.477 1.00 91.62 90 ARG A O 1
ATOM 665 N N . ASP A 1 91 ? -9.661 1.177 -13.526 1.00 89.19 91 ASP A N 1
ATOM 666 C CA . ASP A 1 91 ? -10.450 0.198 -14.285 1.00 89.19 91 ASP A CA 1
ATOM 667 C C . ASP A 1 91 ? -9.860 -1.231 -14.198 1.00 89.19 91 ASP A C 1
ATOM 669 O O . ASP A 1 91 ? -9.815 -1.975 -15.184 1.00 89.19 91 ASP A O 1
ATOM 673 N N . GLY A 1 92 ? -9.335 -1.596 -13.020 1.00 87.56 92 GLY A N 1
ATOM 674 C CA . GLY A 1 92 ? -8.732 -2.909 -12.756 1.00 87.56 92 GLY A CA 1
ATOM 675 C C . GLY A 1 92 ? -7.348 -3.139 -13.379 1.00 87.56 92 GLY A C 1
ATOM 676 O O . GLY A 1 92 ? -6.908 -4.285 -13.475 1.00 87.56 92 GLY A O 1
ATOM 677 N N . ARG A 1 93 ? -6.655 -2.083 -13.821 1.00 89.69 93 ARG A N 1
ATOM 678 C CA . ARG A 1 93 ? -5.292 -2.154 -14.370 1.00 89.69 93 ARG A CA 1
ATOM 679 C C . ARG A 1 93 ? -4.317 -1.360 -13.507 1.00 89.69 93 ARG A C 1
ATOM 681 O O . ARG A 1 93 ? -4.613 -0.212 -13.189 1.00 89.69 93 ARG A O 1
ATOM 688 N N . LEU A 1 94 ? -3.195 -1.994 -13.163 1.00 90.12 94 LEU A N 1
ATOM 689 C CA . LEU A 1 94 ? -2.012 -1.397 -12.528 1.00 90.12 94 LEU A CA 1
ATOM 690 C C . LEU A 1 94 ? -1.082 -0.770 -13.578 1.00 90.12 94 LEU A C 1
ATOM 692 O O . LEU A 1 94 ? -1.053 -1.314 -14.708 1.00 90.12 94 LEU A O 1
#

Sequence (94 aa):
MTSARTIALCCAALLIAACGSDEAASPAAPATPVPDLANVDWSTYLGDEGRSHFSPLTQINRDNVTQLELAWSYDSGEKSGTMYTSPVVRDGRL

Secondary structure (DSSP, 8-state):
---------S-----------------PPP-PPPP-GGG--B-STTSSTT--------SS-TTTGGG------------SS-------BBTTB-

Foldseek 3Di:
DDDDDDDDDDDDDDDDDDDDDPPPPDPPDPPDPPPPVVDDWQADFCRDPVSPVDDPDDPDDDVCVVVDDDPDDDDPVDDPPPPPDDDGGDPRRD

pLDDT: mean 75.3, std 21.09, range [36.0, 98.62]

Radius of gyration: 32.5 Å; chains: 1; bounding box: 78×50×78 Å